Protein AF-A0A3L7T4J7-F1 (afdb_monomer_lite)

Structure (mmCIF, N/CA/C/O backbone):
data_AF-A0A3L7T4J7-F1
#
_entry.id   AF-A0A3L7T4J7-F1
#
loop_
_atom_site.group_PDB
_atom_site.id
_atom_site.type_symbol
_atom_site.label_atom_id
_atom_site.label_alt_id
_atom_site.label_comp_id
_atom_site.label_asym_id
_atom_site.label_entity_id
_atom_site.label_seq_id
_atom_site.pdbx_PDB_ins_code
_atom_site.Cartn_x
_atom_site.Cartn_y
_atom_site.Cartn_z
_atom_site.occupancy
_atom_site.B_iso_or_equiv
_atom_site.auth_seq_id
_atom_site.auth_comp_id
_atom_site.auth_asym_id
_atom_site.auth_atom_id
_atom_site.pdbx_PDB_model_num
ATOM 1 N N . MET A 1 1 ? 18.158 19.178 -11.789 1.00 26.64 1 MET A N 1
ATOM 2 C CA . MET A 1 1 ? 17.574 19.681 -10.529 1.00 26.64 1 MET A CA 1
ATOM 3 C C . MET A 1 1 ? 16.087 19.855 -10.761 1.00 26.64 1 MET A C 1
ATOM 5 O O . MET A 1 1 ? 15.722 20.689 -11.574 1.00 26.64 1 MET A O 1
ATOM 9 N N . 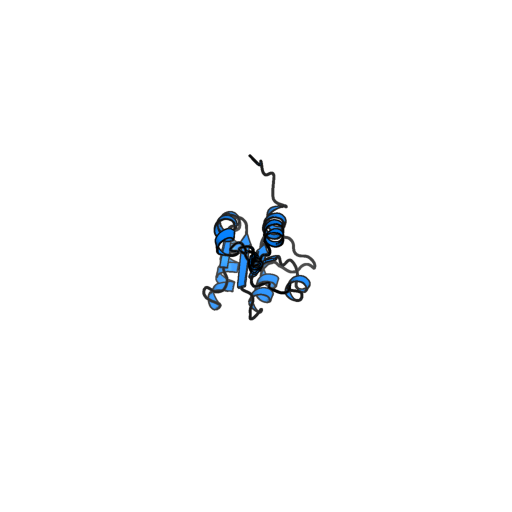ILE A 1 2 ? 15.243 19.015 -10.164 1.00 29.23 2 ILE A N 1
ATOM 10 C CA . ILE A 1 2 ? 13.787 19.144 -10.299 1.00 29.23 2 ILE A CA 1
ATOM 11 C C . ILE A 1 2 ? 13.268 19.559 -8.925 1.00 29.23 2 ILE A C 1
ATOM 13 O O . ILE A 1 2 ? 13.295 18.765 -7.989 1.00 29.23 2 ILE A O 1
ATOM 17 N N . LEU A 1 3 ? 12.892 20.835 -8.810 1.00 26.05 3 LEU A N 1
ATOM 18 C CA . LEU A 1 3 ? 12.179 21.387 -7.660 1.00 26.05 3 LEU A CA 1
ATOM 19 C C . LEU A 1 3 ? 10.768 20.786 -7.636 1.00 26.05 3 LEU A C 1
ATOM 21 O O . LEU A 1 3 ? 10.039 20.864 -8.626 1.00 26.05 3 LEU A O 1
ATOM 25 N N . PHE A 1 4 ? 10.394 20.187 -6.508 1.00 26.55 4 PHE A N 1
ATOM 26 C CA . PHE A 1 4 ? 9.073 19.616 -6.272 1.00 26.55 4 PHE A CA 1
ATOM 27 C C . PHE A 1 4 ? 8.249 20.566 -5.409 1.00 26.55 4 PHE A C 1
ATOM 29 O O . PHE A 1 4 ? 8.617 20.843 -4.270 1.00 26.55 4 PHE A O 1
ATOM 36 N N . THR A 1 5 ? 7.111 21.014 -5.933 1.00 25.31 5 THR A N 1
ATOM 37 C CA . THR A 1 5 ? 6.037 21.609 -5.139 1.00 25.31 5 THR A CA 1
ATOM 38 C C . THR A 1 5 ? 4.890 20.597 -4.977 1.00 25.31 5 THR A C 1
ATOM 40 O O . THR A 1 5 ? 4.317 20.101 -5.945 1.00 25.31 5 THR A O 1
ATOM 43 N N . SER A 1 6 ? 4.670 20.248 -3.708 1.00 28.48 6 SER A N 1
ATOM 44 C CA . SER A 1 6 ? 3.408 20.036 -2.979 1.00 28.48 6 SER A CA 1
ATOM 45 C C . SER A 1 6 ? 2.375 18.966 -3.415 1.00 28.48 6 SER A C 1
ATOM 47 O O . SER A 1 6 ? 1.583 19.121 -4.340 1.00 28.48 6 SER A O 1
ATOM 49 N N . ASP A 1 7 ? 2.375 17.886 -2.624 1.00 36.31 7 ASP A N 1
ATOM 50 C CA . ASP A 1 7 ? 1.258 17.122 -2.022 1.00 36.31 7 ASP A CA 1
ATOM 51 C C . ASP A 1 7 ? 0.135 16.426 -2.821 1.00 36.31 7 ASP A C 1
ATOM 53 O O . ASP A 1 7 ? -0.479 15.529 -2.258 1.00 36.31 7 ASP A O 1
ATOM 57 N N . LEU A 1 8 ? -0.095 16.664 -4.115 1.00 36.94 8 LEU A N 1
ATOM 58 C CA . LEU A 1 8 ? -1.150 15.931 -4.874 1.00 36.94 8 LEU A CA 1
ATOM 59 C C . LEU A 1 8 ? -0.616 14.962 -5.945 1.00 36.94 8 LEU A C 1
ATOM 61 O O . LEU A 1 8 ? -1.353 14.177 -6.543 1.00 36.94 8 LEU A O 1
ATOM 65 N N . MET A 1 9 ? 0.693 14.997 -6.188 1.00 43.25 9 MET A N 1
ATOM 66 C CA . MET A 1 9 ? 1.350 14.336 -7.322 1.00 43.25 9 MET A CA 1
ATOM 67 C C . MET A 1 9 ? 2.117 13.057 -6.956 1.00 43.25 9 MET A C 1
ATOM 69 O O . MET A 1 9 ? 2.687 12.424 -7.842 1.00 43.25 9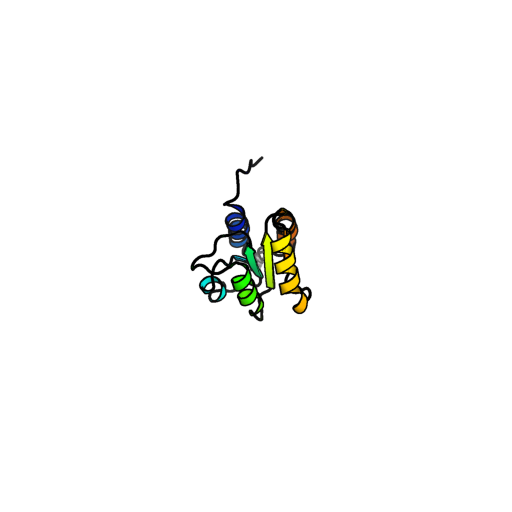 MET A O 1
ATOM 73 N N . PHE A 1 10 ? 2.208 12.679 -5.677 1.00 47.00 10 PHE A N 1
ATOM 74 C CA . PHE A 1 10 ? 3.125 11.606 -5.272 1.00 47.00 10 PHE A CA 1
ATOM 75 C C . PHE A 1 10 ? 2.610 10.217 -5.664 1.00 47.00 10 PHE A C 1
ATOM 77 O O . PHE A 1 10 ? 3.320 9.472 -6.338 1.00 47.00 10 PHE A O 1
ATOM 84 N N . GLY A 1 11 ? 1.347 9.904 -5.356 1.00 47.94 11 GLY A N 1
ATOM 85 C CA . GLY A 1 11 ? 0.730 8.645 -5.780 1.00 47.94 11 GLY A CA 1
ATOM 86 C C . GLY A 1 11 ? 0.688 8.498 -7.306 1.00 47.94 11 GLY A C 1
ATOM 87 O O . GLY A 1 11 ? 1.066 7.462 -7.842 1.00 47.94 11 GLY A O 1
ATOM 88 N N . SER A 1 12 ? 0.321 9.557 -8.035 1.00 46.44 12 SER A N 1
ATOM 89 C CA . SER A 1 12 ? 0.220 9.540 -9.501 1.00 46.44 12 SER A CA 1
ATOM 90 C C . SER A 1 12 ? 1.573 9.497 -10.220 1.00 46.44 12 SER A C 1
ATOM 92 O O . SER A 1 12 ? 1.663 8.865 -11.269 1.00 46.44 12 SER A O 1
ATOM 94 N N . LYS A 1 13 ? 2.642 10.097 -9.675 1.00 50.72 13 LYS A N 1
ATOM 95 C CA . LYS A 1 13 ? 3.993 10.017 -10.264 1.00 50.72 13 LYS A CA 1
ATOM 96 C C . LYS A 1 13 ? 4.710 8.711 -9.941 1.00 50.72 13 LYS A C 1
ATOM 98 O O . LYS A 1 13 ? 5.375 8.186 -10.826 1.00 50.72 13 LYS A O 1
ATOM 103 N N . VAL A 1 14 ? 4.546 8.156 -8.738 1.00 53.81 14 VAL A N 1
ATOM 104 C CA . VAL A 1 14 ? 5.065 6.816 -8.402 1.00 53.81 14 VAL A CA 1
ATOM 105 C C . VAL A 1 14 ? 4.407 5.759 -9.290 1.00 53.81 14 VAL A C 1
ATOM 107 O O . VAL A 1 14 ? 5.095 4.933 -9.881 1.00 53.81 14 VAL A O 1
ATOM 110 N N . LEU A 1 15 ? 3.086 5.838 -9.470 1.00 52.50 15 LEU A N 1
ATOM 111 C CA . LEU A 1 15 ? 2.337 4.925 -10.337 1.00 52.50 15 LEU A CA 1
ATOM 112 C C . LEU A 1 15 ? 2.549 5.201 -11.830 1.00 52.50 15 LEU A C 1
ATOM 114 O O . LEU A 1 15 ? 2.589 4.268 -12.626 1.00 52.50 15 LEU A O 1
ATOM 118 N N . GLY A 1 16 ? 2.725 6.466 -12.219 1.00 49.72 16 GLY A N 1
ATOM 119 C CA . GLY A 1 16 ? 3.069 6.862 -13.584 1.00 49.72 16 GLY A CA 1
ATOM 120 C C . GLY A 1 16 ? 4.452 6.356 -13.991 1.00 49.72 16 GLY A C 1
ATOM 121 O O . GLY A 1 16 ? 4.588 5.728 -15.037 1.00 49.72 16 GLY A O 1
ATOM 122 N N . ALA A 1 17 ? 5.458 6.532 -13.130 1.00 48.62 17 ALA A N 1
ATOM 123 C CA . ALA A 1 17 ? 6.787 5.952 -13.311 1.00 48.62 17 ALA A CA 1
ATOM 124 C C . ALA A 1 17 ? 6.740 4.416 -13.293 1.00 48.62 17 ALA A C 1
ATOM 126 O O . ALA A 1 17 ? 7.441 3.777 -14.076 1.00 48.62 17 ALA A O 1
ATOM 127 N N . ALA A 1 18 ? 5.858 3.824 -12.475 1.00 49.03 18 ALA A N 1
ATOM 128 C CA . ALA A 1 18 ? 5.661 2.384 -12.462 1.00 49.03 18 ALA A CA 1
ATOM 129 C C . ALA A 1 18 ? 5.118 1.849 -13.796 1.00 49.03 18 ALA A C 1
ATOM 131 O O . ALA A 1 18 ? 5.660 0.913 -14.383 1.00 49.03 18 ALA A O 1
ATOM 132 N N . LYS A 1 19 ? 4.095 2.510 -14.334 1.00 47.72 19 LYS A N 1
ATOM 133 C CA . LYS A 1 19 ? 3.477 2.159 -15.613 1.00 47.72 19 LYS A CA 1
ATOM 134 C C . LYS A 1 19 ? 4.450 2.281 -16.796 1.00 47.72 19 LYS A C 1
ATOM 136 O O . LYS A 1 19 ? 4.420 1.434 -17.682 1.00 47.72 19 LYS A O 1
ATOM 141 N N . PHE A 1 20 ? 5.334 3.285 -16.799 1.00 43.84 20 PHE A N 1
ATOM 142 C CA . PHE A 1 20 ? 6.334 3.480 -17.863 1.00 43.84 20 PHE A CA 1
ATOM 143 C C . PHE A 1 20 ? 7.476 2.449 -17.857 1.00 43.84 20 PHE A C 1
ATOM 145 O O . PHE A 1 20 ? 8.090 2.233 -18.897 1.00 43.84 20 PHE A O 1
ATOM 152 N N . ALA A 1 21 ? 7.743 1.780 -16.731 1.00 45.41 21 ALA A N 1
ATOM 153 C CA . ALA A 1 21 ? 8.798 0.767 -16.606 1.00 45.41 21 ALA A CA 1
ATOM 154 C C . ALA A 1 21 ? 8.280 -0.689 -16.695 1.00 45.41 21 ALA A C 1
ATOM 156 O O . ALA A 1 21 ? 8.976 -1.622 -16.296 1.00 45.41 21 ALA A O 1
ATOM 157 N N . GLY A 1 22 ? 7.058 -0.895 -17.211 1.00 48.28 22 GLY A N 1
ATOM 158 C CA . GLY A 1 22 ? 6.452 -2.227 -17.356 1.00 48.28 22 GLY A CA 1
ATOM 159 C C . GLY A 1 22 ? 6.107 -2.897 -16.021 1.00 48.28 22 GLY A C 1
ATOM 160 O O . GLY A 1 22 ? 6.109 -4.124 -15.924 1.00 48.28 22 GLY A O 1
ATOM 161 N N . LEU A 1 23 ? 5.880 -2.108 -14.965 1.00 56.62 23 LEU A N 1
ATOM 162 C CA . LEU A 1 23 ? 5.881 -2.616 -13.597 1.00 56.62 23 LEU A CA 1
ATOM 163 C C . LEU A 1 23 ? 4.580 -3.318 -13.204 1.00 56.62 23 LEU A C 1
ATOM 165 O O . LEU A 1 23 ? 3.473 -2.883 -13.508 1.00 56.62 23 LEU A O 1
ATOM 169 N N . ARG A 1 24 ? 4.750 -4.377 -12.405 1.00 63.31 24 ARG A N 1
ATOM 170 C CA . ARG A 1 24 ? 3.705 -5.210 -11.789 1.00 63.31 24 ARG A CA 1
ATOM 171 C C . ARG A 1 24 ? 2.942 -4.506 -10.649 1.00 63.31 24 ARG A C 1
ATOM 173 O O . ARG A 1 24 ? 2.508 -5.153 -9.698 1.00 63.31 24 ARG A O 1
ATOM 180 N N . GLY A 1 25 ? 2.864 -3.181 -10.664 1.00 69.44 25 GLY A N 1
ATOM 181 C CA . GLY A 1 25 ? 2.340 -2.366 -9.570 1.00 69.44 25 GLY A CA 1
ATOM 182 C C . GLY A 1 25 ? 1.056 -1.643 -9.949 1.00 69.44 25 GLY A C 1
ATOM 183 O O . GLY A 1 25 ? 0.986 -1.056 -11.024 1.00 69.44 25 GLY A O 1
ATOM 184 N N . GLN A 1 26 ? 0.068 -1.632 -9.055 1.00 74.31 26 GLN A N 1
ATOM 185 C CA . GLN A 1 26 ? -1.197 -0.940 -9.276 1.00 74.31 26 GLN A CA 1
ATOM 186 C C . GLN A 1 26 ? -1.598 -0.079 -8.085 1.00 74.31 26 GLN A C 1
ATOM 188 O O . GLN A 1 26 ? -1.639 -0.545 -6.953 1.00 74.31 26 GLN A O 1
ATOM 193 N N . GLY A 1 27 ? -1.954 1.173 -8.356 1.00 78.06 27 GLY A N 1
ATOM 194 C CA . GLY A 1 27 ? -2.567 2.042 -7.364 1.00 78.06 27 GLY A CA 1
ATOM 195 C C . GLY A 1 27 ? -4.044 1.745 -7.235 1.00 78.06 27 GLY A C 1
ATOM 196 O O . GLY A 1 27 ? -4.735 1.668 -8.251 1.00 78.06 27 GLY A O 1
ATOM 197 N N . ILE A 1 28 ? -4.516 1.618 -6.003 1.00 77.38 28 ILE A N 1
ATOM 198 C CA . ILE A 1 28 ? -5.929 1.388 -5.715 1.00 77.38 28 ILE A CA 1
ATOM 199 C C . ILE A 1 28 ? -6.523 2.598 -4.999 1.00 77.38 28 ILE A C 1
ATOM 201 O O . ILE A 1 28 ? -5.883 3.198 -4.138 1.00 77.38 28 ILE A O 1
ATOM 205 N N . ARG A 1 29 ? -7.734 2.983 -5.412 1.00 78.88 29 ARG A N 1
ATOM 206 C CA . ARG A 1 29 ? -8.475 4.144 -4.872 1.00 78.88 29 ARG A CA 1
ATOM 207 C C . ARG A 1 29 ? -9.953 3.856 -4.586 1.00 78.88 29 ARG A C 1
ATOM 209 O O . ARG A 1 29 ? -10.665 4.735 -4.118 1.00 78.88 29 ARG A O 1
ATOM 216 N N . ASN A 1 30 ? -10.412 2.654 -4.929 1.00 79.50 30 ASN A N 1
ATOM 217 C CA . ASN A 1 30 ? -11.766 2.141 -4.711 1.00 79.50 30 ASN A CA 1
ATOM 218 C C . ASN A 1 30 ? -11.806 0.633 -4.995 1.00 79.50 30 ASN A C 1
ATOM 220 O O . ASN A 1 30 ? -10.864 0.065 -5.568 1.00 79.50 30 ASN A O 1
ATOM 224 N N . ARG A 1 31 ? -12.928 -0.016 -4.672 1.00 82.38 31 ARG A N 1
ATOM 225 C CA . ARG A 1 31 ? -13.132 -1.446 -4.950 1.00 82.38 31 ARG A CA 1
ATOM 226 C C . ARG A 1 31 ? -13.122 -1.816 -6.425 1.00 82.38 31 ARG A C 1
ATOM 228 O O . ARG A 1 31 ? -12.660 -2.903 -6.764 1.00 82.38 31 ARG A O 1
ATOM 235 N N . ALA A 1 32 ? -13.585 -0.933 -7.307 1.00 77.75 32 ALA A N 1
ATOM 236 C CA . ALA A 1 32 ? -13.556 -1.202 -8.742 1.00 77.75 32 ALA A CA 1
ATOM 237 C C . ALA A 1 32 ? -12.113 -1.419 -9.232 1.00 77.75 32 ALA A C 1
ATOM 239 O O . ALA A 1 32 ? -11.833 -2.384 -9.942 1.00 77.75 32 ALA A O 1
ATOM 240 N N . SER A 1 33 ? -11.175 -0.587 -8.764 1.00 73.31 33 SER A N 1
ATOM 241 C CA . SER A 1 33 ? -9.750 -0.735 -9.066 1.00 73.31 33 SER A CA 1
ATOM 242 C C . SER A 1 33 ? -9.151 -2.017 -8.477 1.00 73.31 33 SER A C 1
ATOM 244 O O . SER A 1 33 ? -8.321 -2.639 -9.129 1.00 73.31 33 SER A O 1
ATOM 246 N N . LEU A 1 34 ? -9.604 -2.473 -7.304 1.00 74.50 34 LEU A N 1
ATOM 247 C CA . LEU A 1 34 ? -9.193 -3.769 -6.745 1.00 74.50 34 LEU A CA 1
ATOM 248 C C . LEU A 1 34 ? -9.653 -4.952 -7.608 1.00 74.50 34 LEU A C 1
ATOM 250 O O . LEU A 1 34 ? -8.882 -5.880 -7.848 1.00 74.50 34 LEU A O 1
ATOM 254 N N . ALA A 1 35 ? -10.902 -4.913 -8.078 1.00 76.75 35 ALA A N 1
ATOM 255 C CA . ALA A 1 35 ? -11.491 -5.981 -8.881 1.00 76.75 35 ALA A CA 1
ATOM 256 C C . ALA A 1 35 ? -10.873 -6.074 -10.287 1.00 76.75 35 ALA A C 1
ATOM 258 O O . ALA A 1 35 ? -10.752 -7.164 -10.842 1.00 76.75 35 ALA A O 1
ATOM 259 N N . GLN A 1 36 ? -10.460 -4.941 -10.858 1.00 69.88 36 GLN A N 1
ATOM 260 C CA . GLN A 1 36 ? -9.933 -4.834 -12.221 1.00 69.88 36 GLN A CA 1
ATOM 261 C C . GLN A 1 36 ? -8.407 -4.720 -12.233 1.00 69.88 36 GLN A C 1
ATOM 263 O O . GLN A 1 36 ? -7.850 -3.765 -12.784 1.00 69.88 36 GLN A O 1
ATOM 268 N N . HIS A 1 37 ? -7.706 -5.657 -11.591 1.00 67.62 37 HIS A N 1
ATOM 269 C CA . HIS A 1 37 ? -6.252 -5.576 -11.577 1.00 67.62 37 HIS A CA 1
ATOM 270 C C . HIS A 1 37 ? -5.638 -5.870 -12.954 1.00 67.62 37 HIS A C 1
ATOM 272 O O . HIS A 1 37 ? -6.100 -6.744 -13.689 1.00 67.62 37 HIS A O 1
ATOM 278 N N . ALA A 1 38 ? -4.600 -5.118 -13.326 1.00 64.62 38 ALA A N 1
ATOM 279 C CA . ALA A 1 38 ? -3.987 -5.240 -14.648 1.00 64.62 38 ALA A CA 1
ATOM 280 C C . ALA A 1 38 ? -3.333 -6.626 -14.850 1.00 64.62 38 ALA A C 1
ATOM 282 O O . ALA A 1 38 ? -2.708 -7.144 -13.916 1.00 64.62 38 ALA A O 1
ATOM 283 N N . PRO A 1 39 ? -3.392 -7.216 -16.063 1.00 61.78 39 PRO A N 1
ATOM 284 C CA . PRO A 1 39 ? -2.667 -8.446 -16.374 1.00 61.78 39 PRO A CA 1
ATOM 285 C C . PRO A 1 39 ? -1.170 -8.287 -16.074 1.00 61.78 39 PRO A C 1
ATOM 287 O O . PRO A 1 39 ? -0.497 -7.439 -16.655 1.00 61.78 39 PRO A O 1
ATOM 290 N N . GLY A 1 40 ? -0.652 -9.087 -15.138 1.00 66.19 40 GLY A N 1
ATOM 291 C CA . GLY A 1 40 ? 0.748 -9.030 -14.701 1.00 66.19 40 GLY A CA 1
ATOM 292 C C . GLY A 1 40 ? 1.022 -8.155 -13.474 1.00 66.19 40 GLY A C 1
ATOM 293 O O . GLY A 1 40 ? 2.170 -8.099 -13.035 1.00 66.19 40 GLY A O 1
ATOM 294 N N . ALA A 1 41 ? 0.010 -7.516 -12.880 1.00 72.25 41 ALA A N 1
ATOM 295 C CA . ALA A 1 41 ? 0.149 -6.895 -11.568 1.00 72.25 41 ALA A CA 1
ATOM 296 C C . ALA A 1 41 ? 0.418 -7.958 -10.484 1.00 72.25 41 ALA A C 1
ATOM 298 O O . ALA A 1 41 ? -0.165 -9.038 -10.485 1.00 72.25 41 ALA A O 1
ATOM 299 N N . SER A 1 42 ? 1.319 -7.648 -9.555 1.00 76.12 42 SER A N 1
ATOM 300 C CA . SER A 1 42 ? 1.652 -8.470 -8.386 1.00 76.12 42 SER A CA 1
ATOM 301 C C . SER A 1 42 ? 1.606 -7.684 -7.072 1.00 76.12 42 SER A C 1
ATOM 303 O O . SER A 1 42 ? 1.668 -8.277 -5.993 1.00 76.12 42 SER A O 1
ATOM 305 N N . HIS A 1 43 ? 1.517 -6.352 -7.140 1.00 81.44 43 HIS A N 1
ATOM 306 C CA . HIS A 1 43 ? 1.515 -5.473 -5.976 1.00 81.44 43 HIS A CA 1
ATOM 307 C C . HIS A 1 43 ? 0.428 -4.397 -6.094 1.00 81.44 43 HIS A C 1
ATOM 309 O O . HIS A 1 43 ? 0.294 -3.758 -7.139 1.00 81.44 43 HIS A O 1
ATOM 315 N N . PHE A 1 44 ? -0.298 -4.160 -5.005 1.00 85.12 44 PHE A N 1
ATOM 316 C CA . PHE A 1 44 ? -1.148 -2.994 -4.808 1.00 85.12 44 PHE A CA 1
ATOM 317 C C . PHE A 1 44 ? -0.419 -1.930 -3.995 1.00 85.12 44 PHE A C 1
ATOM 319 O O . PHE A 1 44 ? 0.269 -2.242 -3.025 1.00 85.12 44 PHE A O 1
ATOM 326 N N . PHE A 1 45 ? -0.615 -0.674 -4.373 1.00 85.06 45 PHE A N 1
ATOM 327 C CA . PHE A 1 45 ? -0.146 0.504 -3.659 1.00 85.06 45 PHE A CA 1
ATOM 328 C C . PHE A 1 45 ? -1.359 1.295 -3.182 1.00 85.06 45 PHE A C 1
ATOM 330 O O . PHE A 1 45 ? -2.183 1.719 -3.997 1.00 85.06 45 PHE A O 1
ATOM 337 N N . LEU A 1 46 ? -1.458 1.483 -1.869 1.00 86.69 46 LEU A N 1
ATOM 338 C CA . LEU A 1 46 ? -2.562 2.186 -1.226 1.00 86.69 46 LEU A CA 1
ATOM 339 C C . LEU A 1 46 ? -2.033 3.396 -0.460 1.00 86.69 46 LEU A C 1
ATOM 341 O O . LEU A 1 46 ? -1.231 3.245 0.458 1.00 86.69 46 LEU A O 1
ATOM 345 N N . ASP A 1 47 ? -2.510 4.578 -0.829 1.00 85.94 47 ASP A N 1
ATOM 346 C CA . ASP A 1 47 ? -2.257 5.809 -0.088 1.00 85.94 47 ASP A CA 1
ATOM 347 C C . ASP A 1 47 ? -3.315 5.969 1.011 1.00 85.94 47 ASP A C 1
ATOM 349 O O . ASP A 1 47 ? -4.503 6.081 0.716 1.00 85.94 47 ASP A O 1
ATOM 353 N N . LEU A 1 48 ? -2.882 5.973 2.270 1.00 87.19 48 LEU A N 1
ATOM 354 C CA . LEU A 1 48 ? -3.746 6.102 3.444 1.00 87.19 48 LEU A CA 1
ATOM 355 C C . LEU A 1 48 ? -4.189 7.551 3.710 1.00 87.19 48 LEU A C 1
ATOM 357 O O . LEU A 1 48 ? -5.003 7.782 4.600 1.00 87.19 48 LEU A O 1
ATOM 361 N N . GLU A 1 49 ? -3.631 8.530 2.994 1.00 82.81 49 GLU A N 1
ATOM 362 C CA . GLU A 1 49 ? -3.992 9.950 3.111 1.00 82.81 49 GLU A CA 1
ATOM 363 C C . GLU A 1 49 ? -4.948 10.416 2.014 1.00 82.81 49 GLU A C 1
ATOM 365 O O . GLU A 1 49 ? -5.566 11.470 2.147 1.00 82.81 49 GLU A O 1
ATOM 370 N N . THR A 1 50 ? -5.043 9.665 0.917 1.00 73.56 50 THR A N 1
ATOM 371 C CA . THR A 1 50 ? -5.860 10.061 -0.228 1.00 73.56 50 THR A CA 1
ATOM 372 C C . THR A 1 50 ? -7.346 9.921 0.105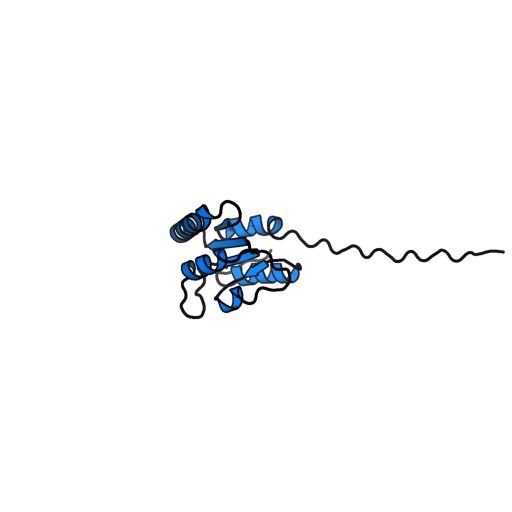 1.00 73.56 50 THR A C 1
ATOM 374 O O . THR A 1 50 ? -7.787 8.889 0.610 1.00 73.56 50 THR A O 1
ATOM 377 N N . GLU A 1 51 ? -8.132 10.941 -0.247 1.00 67.31 51 GLU A N 1
ATOM 378 C CA . GLU A 1 51 ? -9.589 10.829 -0.286 1.00 67.31 51 GLU A CA 1
ATOM 379 C C . GLU A 1 51 ? -9.995 9.777 -1.320 1.00 67.31 51 GLU A C 1
ATOM 381 O O . GLU A 1 51 ? -9.656 9.873 -2.507 1.00 67.31 51 GLU A O 1
ATOM 386 N N . LEU A 1 52 ? -10.704 8.747 -0.864 1.00 68.00 52 LEU A N 1
ATOM 387 C CA . LEU A 1 52 ? -11.192 7.702 -1.746 1.00 68.00 52 LEU A CA 1
ATOM 388 C C . LEU A 1 52 ? -12.485 8.140 -2.426 1.00 68.00 52 LEU A C 1
ATOM 390 O O . LEU A 1 52 ? -13.334 8.832 -1.864 1.00 68.00 52 LEU A O 1
ATOM 394 N N . THR A 1 53 ? -12.651 7.685 -3.660 1.00 64.00 53 THR A N 1
ATOM 395 C CA . THR A 1 53 ? -13.949 7.737 -4.336 1.00 64.00 53 THR A CA 1
ATOM 396 C C . THR A 1 53 ? -14.981 6.914 -3.567 1.00 64.00 53 THR A C 1
ATOM 398 O O . THR A 1 53 ? -14.636 5.886 -2.996 1.00 64.00 53 THR A O 1
ATOM 401 N N . GLU A 1 54 ? -16.244 7.343 -3.610 1.00 65.19 54 GLU A N 1
ATOM 402 C CA . GLU A 1 54 ? -17.400 6.610 -3.057 1.00 65.19 54 GLU A CA 1
ATOM 403 C C . GLU A 1 54 ? -17.490 6.576 -1.519 1.00 65.19 54 GLU A C 1
ATOM 405 O O . GLU A 1 54 ? -18.342 5.884 -0.973 1.00 65.19 54 GLU A O 1
ATOM 410 N N . GLY A 1 55 ? -16.684 7.380 -0.815 1.00 66.44 55 GLY A N 1
ATOM 411 C CA . GLY A 1 55 ? -16.814 7.572 0.634 1.00 66.44 55 GLY A CA 1
ATOM 412 C C . GLY A 1 55 ? -16.283 6.418 1.489 1.00 66.44 55 GLY A C 1
ATOM 413 O O . GLY A 1 55 ? -16.465 6.450 2.703 1.00 66.44 55 GLY A O 1
ATOM 414 N N . GLU A 1 56 ? -15.615 5.428 0.884 1.00 75.00 56 GLU A N 1
ATOM 415 C CA . GLU A 1 56 ? -14.857 4.422 1.635 1.00 75.00 56 GLU A CA 1
ATOM 416 C C . GLU A 1 56 ? -13.693 5.067 2.391 1.00 75.00 56 GLU A C 1
ATOM 418 O O . GLU A 1 56 ? -13.040 6.004 1.923 1.00 75.00 56 GLU A O 1
ATOM 423 N N . SER A 1 57 ? -13.388 4.515 3.559 1.00 85.38 57 SER A N 1
ATOM 424 C CA . SER A 1 57 ? -12.169 4.847 4.283 1.00 85.38 57 SER A CA 1
ATOM 425 C C . SER A 1 57 ? -10.961 4.088 3.706 1.00 85.38 57 SER A C 1
ATOM 427 O O . SER A 1 57 ? -11.086 2.931 3.282 1.00 85.38 57 SER A O 1
ATOM 429 N N . PRO A 1 58 ? -9.754 4.684 3.710 1.00 85.25 58 PRO A N 1
ATOM 430 C CA . PRO A 1 58 ? -8.520 3.978 3.360 1.00 85.25 58 PRO A CA 1
ATOM 431 C C . PRO A 1 58 ? -8.318 2.679 4.145 1.00 85.25 58 PRO A C 1
ATOM 433 O O . PRO A 1 58 ? -7.754 1.713 3.634 1.00 85.25 58 PRO A O 1
ATOM 436 N N . GLU A 1 59 ? -8.813 2.634 5.377 1.00 87.88 59 GLU A N 1
ATOM 437 C CA . GLU A 1 59 ? -8.779 1.468 6.241 1.00 87.88 59 GLU A CA 1
ATOM 438 C C . GLU A 1 59 ? -9.674 0.324 5.736 1.00 87.88 59 GLU A C 1
ATOM 440 O O . GLU A 1 59 ? -9.255 -0.832 5.823 1.00 87.88 59 GLU A O 1
ATOM 445 N N . GLU A 1 60 ? -10.865 0.613 5.206 1.00 89.19 60 GLU A N 1
ATOM 446 C CA . GLU A 1 60 ? -11.758 -0.387 4.592 1.00 89.19 60 GLU A CA 1
ATOM 447 C C . GLU A 1 60 ? -11.187 -0.907 3.271 1.00 89.19 60 GLU A C 1
ATOM 449 O O . GLU A 1 60 ? -11.212 -2.112 3.003 1.00 89.19 60 GLU A O 1
ATOM 454 N N . LEU A 1 61 ? -10.607 -0.014 2.466 1.00 88.56 61 LEU A N 1
ATOM 455 C CA . LEU A 1 61 ? -9.973 -0.401 1.211 1.00 88.56 61 LEU A CA 1
ATOM 456 C C . LEU A 1 61 ? -8.723 -1.262 1.448 1.00 88.56 61 LEU A C 1
ATOM 458 O O . LEU A 1 61 ? -8.463 -2.193 0.682 1.00 88.56 61 LEU A O 1
ATOM 462 N N . LEU A 1 62 ? -7.973 -0.997 2.524 1.00 92.12 62 LEU A N 1
ATOM 463 C CA . LEU A 1 62 ? -6.863 -1.846 2.956 1.00 92.12 62 LEU A CA 1
ATOM 464 C C . LEU A 1 62 ? -7.347 -3.263 3.281 1.00 92.12 62 LEU A C 1
ATOM 466 O O . LEU A 1 62 ? -6.768 -4.219 2.773 1.00 92.12 62 LEU A O 1
ATOM 470 N N . ASP A 1 63 ? -8.418 -3.410 4.064 1.00 91.81 63 ASP A N 1
ATOM 471 C CA . ASP A 1 63 ? -8.954 -4.734 4.413 1.00 91.81 63 ASP A CA 1
ATOM 472 C C . ASP A 1 63 ? -9.380 -5.511 3.161 1.00 91.81 63 ASP A C 1
ATOM 474 O O . ASP A 1 63 ? -9.036 -6.686 3.001 1.00 91.81 63 ASP A O 1
ATOM 478 N N . ALA A 1 64 ? -10.052 -4.838 2.222 1.00 90.50 64 ALA A N 1
ATOM 479 C CA . ALA A 1 64 ? -10.426 -5.434 0.944 1.00 90.50 64 ALA A CA 1
ATOM 480 C C . ALA A 1 64 ? -9.197 -5.863 0.119 1.00 90.50 64 ALA A C 1
ATOM 482 O O . ALA A 1 64 ? -9.192 -6.944 -0.475 1.00 90.50 64 ALA A O 1
ATOM 483 N N . ALA A 1 65 ? -8.133 -5.055 0.106 1.00 89.62 65 ALA A N 1
ATOM 484 C CA . ALA A 1 65 ? -6.894 -5.365 -0.604 1.00 89.62 65 ALA A CA 1
ATOM 485 C C . ALA A 1 65 ? -6.148 -6.569 -0.005 1.00 89.62 65 ALA A C 1
ATOM 487 O O . ALA A 1 65 ? -5.584 -7.377 -0.747 1.00 89.62 65 ALA A O 1
ATOM 488 N N . LEU A 1 66 ? -6.152 -6.710 1.325 1.00 92.00 66 LEU A N 1
ATOM 489 C CA . LEU A 1 66 ? -5.513 -7.826 2.034 1.00 92.00 66 LEU A CA 1
ATOM 490 C C . LEU A 1 66 ? -6.211 -9.166 1.776 1.00 92.00 66 LEU A C 1
ATOM 492 O O . LEU A 1 66 ? -5.551 -10.205 1.771 1.00 92.00 66 LEU A O 1
ATOM 496 N N . GLY A 1 67 ? -7.513 -9.145 1.482 1.00 86.88 67 GLY A N 1
ATOM 497 C CA . GLY A 1 67 ? -8.269 -10.329 1.068 1.00 86.88 67 GLY A CA 1
ATOM 498 C C . GLY A 1 67 ? -7.849 -10.909 -0.290 1.00 86.88 67 GLY A C 1
ATOM 499 O O . GLY A 1 67 ? -8.270 -12.011 -0.642 1.00 86.88 67 GLY A O 1
ATOM 500 N N . HIS A 1 68 ? -7.014 -10.211 -1.068 1.00 85.25 68 HIS A N 1
ATOM 501 C CA . HIS A 1 68 ? -6.632 -10.665 -2.400 1.00 85.25 68 HIS A CA 1
ATOM 502 C C . HIS A 1 68 ? -5.525 -11.746 -2.340 1.00 85.25 68 HIS A C 1
ATOM 504 O O . HIS A 1 68 ? -4.416 -11.490 -1.853 1.00 85.25 68 HIS A O 1
ATOM 510 N N . PRO A 1 69 ? -5.750 -12.961 -2.885 1.00 78.62 69 PRO A N 1
ATOM 511 C CA . PRO A 1 69 ? -4.892 -14.121 -2.613 1.00 78.62 69 PRO A CA 1
ATOM 512 C C . PRO A 1 69 ? -3.462 -13.960 -3.144 1.00 78.62 69 PRO A C 1
ATOM 514 O O . PRO A 1 69 ? -2.495 -14.301 -2.458 1.00 78.62 69 PRO A O 1
ATOM 517 N N . HIS A 1 70 ? -3.305 -13.373 -4.332 1.00 81.69 70 HIS A N 1
ATOM 518 C CA . HIS A 1 70 ? -2.021 -13.324 -5.046 1.00 81.69 70 HIS A CA 1
ATOM 519 C C . HIS A 1 70 ? -1.337 -11.955 -5.042 1.00 81.69 70 HIS A C 1
ATOM 521 O O . HIS A 1 70 ? -0.196 -11.847 -5.486 1.00 81.69 70 HIS A O 1
ATOM 527 N N . MET A 1 71 ? -2.002 -10.924 -4.520 1.00 82.81 71 MET A N 1
ATOM 528 C CA . MET A 1 71 ? -1.462 -9.568 -4.520 1.00 82.81 71 MET A CA 1
ATOM 529 C C . MET A 1 71 ? -0.797 -9.270 -3.182 1.00 82.81 71 MET A C 1
ATOM 531 O O . MET A 1 71 ? -1.294 -9.625 -2.112 1.00 82.81 71 MET A O 1
ATOM 535 N N . ARG A 1 72 ? 0.360 -8.622 -3.244 1.00 88.50 72 ARG A N 1
ATOM 536 C CA . ARG A 1 72 ? 0.998 -8.005 -2.078 1.00 88.50 72 ARG A CA 1
ATOM 537 C C . ARG A 1 72 ? 0.505 -6.572 -1.958 1.00 88.50 72 ARG A C 1
ATOM 539 O O . ARG A 1 72 ? 0.218 -5.9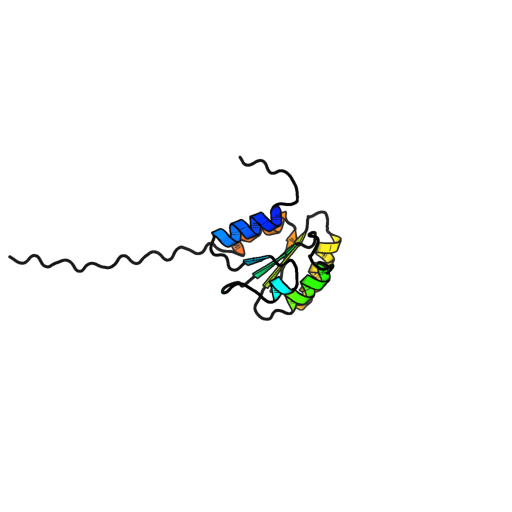45 -2.970 1.00 88.50 72 ARG A O 1
ATOM 546 N N . VAL A 1 73 ? 0.429 -6.046 -0.744 1.00 89.81 73 VAL A N 1
ATOM 547 C CA . VAL A 1 73 ? -0.076 -4.687 -0.503 1.00 89.81 73 VAL A CA 1
ATOM 548 C C . VAL A 1 73 ? 1.031 -3.861 0.130 1.00 89.81 73 VAL A C 1
ATOM 550 O O . VAL A 1 73 ? 1.608 -4.284 1.127 1.00 89.81 73 VAL A O 1
ATOM 553 N N . PHE A 1 74 ? 1.298 -2.696 -0.452 1.00 89.38 74 PHE A N 1
ATOM 554 C CA . PHE A 1 74 ? 2.137 -1.646 0.110 1.00 89.38 74 PHE A CA 1
ATOM 555 C C . PHE A 1 74 ? 1.240 -0.469 0.465 1.00 89.38 74 PHE A C 1
ATOM 557 O O . PHE A 1 74 ? 0.835 0.302 -0.409 1.00 89.38 74 PHE A O 1
ATOM 564 N N . ALA A 1 75 ? 0.906 -0.349 1.745 1.00 90.69 75 ALA A N 1
ATOM 565 C CA . ALA A 1 75 ? 0.176 0.803 2.249 1.00 90.69 75 ALA A CA 1
ATOM 566 C C . ALA A 1 75 ? 1.167 1.895 2.659 1.00 90.69 75 ALA A C 1
ATOM 568 O O . ALA A 1 75 ? 2.237 1.606 3.200 1.00 90.69 75 ALA A O 1
ATOM 569 N N . PHE A 1 76 ? 0.844 3.156 2.399 1.00 89.50 76 PHE A N 1
ATOM 570 C CA . PHE A 1 76 ? 1.737 4.249 2.744 1.00 89.50 76 PHE A CA 1
ATOM 571 C C . PHE A 1 76 ? 1.013 5.522 3.145 1.00 89.50 76 PHE A C 1
ATOM 573 O O . PHE A 1 76 ? -0.121 5.758 2.755 1.00 89.50 76 PHE A O 1
ATOM 580 N N . ALA A 1 77 ? 1.701 6.343 3.930 1.00 87.25 77 ALA A N 1
ATOM 581 C CA . ALA A 1 77 ? 1.247 7.662 4.357 1.00 87.25 77 ALA A CA 1
ATOM 582 C C . ALA A 1 77 ? 2.450 8.581 4.610 1.00 87.25 77 ALA A C 1
ATOM 584 O O . ALA A 1 77 ? 3.607 8.154 4.623 1.00 87.25 77 ALA A O 1
ATOM 585 N N . GLY A 1 78 ? 2.204 9.861 4.842 1.00 82.56 78 GLY A N 1
ATOM 586 C CA . GLY A 1 78 ? 3.181 10.831 5.301 1.00 82.56 78 GLY A CA 1
ATOM 587 C C . GLY A 1 78 ? 3.738 10.426 6.659 1.00 82.56 78 GLY A C 1
ATOM 588 O O . GLY A 1 78 ? 3.057 9.816 7.477 1.00 82.56 78 GLY A O 1
ATOM 589 N N . HIS A 1 79 ? 4.991 10.783 6.927 1.00 79.81 79 HIS A N 1
ATOM 590 C CA . HIS A 1 79 ? 5.649 10.448 8.195 1.00 79.81 79 HIS A CA 1
ATOM 591 C C . HIS A 1 79 ? 4.959 11.076 9.422 1.00 79.81 79 HIS A C 1
ATOM 593 O O . HIS A 1 79 ? 5.105 10.564 10.526 1.00 79.81 79 HIS A O 1
ATOM 599 N N . LEU A 1 80 ? 4.184 12.149 9.224 1.00 82.81 80 LEU A N 1
ATOM 600 C CA . LEU A 1 80 ? 3.370 12.784 10.265 1.00 82.81 80 LEU A CA 1
ATOM 601 C C . LEU A 1 80 ? 2.084 12.002 10.587 1.00 82.81 80 LEU A C 1
ATOM 603 O O . LEU A 1 80 ? 1.473 12.237 11.622 1.00 82.81 80 LEU A O 1
ATOM 607 N N . GLN A 1 81 ? 1.689 11.041 9.749 1.00 85.38 81 GLN A N 1
ATOM 608 C CA . GLN A 1 81 ? 0.495 10.208 9.934 1.00 85.38 81 GLN A CA 1
ATOM 609 C C . GLN A 1 81 ? 0.815 8.938 10.738 1.00 85.38 81 GLN A C 1
ATOM 611 O O . GLN A 1 81 ? 0.463 7.824 10.344 1.00 85.38 81 GLN A O 1
ATOM 616 N N . ALA A 1 82 ? 1.524 9.089 11.860 1.00 87.19 82 ALA A N 1
ATOM 617 C CA . ALA A 1 82 ? 2.036 7.965 12.644 1.00 87.19 82 ALA A CA 1
ATOM 618 C C . ALA A 1 82 ? 0.927 7.007 13.112 1.00 87.19 82 ALA A C 1
ATOM 620 O O . ALA A 1 82 ? 1.123 5.792 13.099 1.00 87.19 82 ALA A O 1
ATOM 621 N N . ASP A 1 83 ? -0.246 7.534 13.467 1.00 90.62 83 ASP A N 1
ATOM 622 C CA . ASP A 1 83 ? -1.365 6.711 13.928 1.00 90.62 83 ASP A CA 1
ATOM 623 C C . ASP A 1 83 ? -1.987 5.888 12.796 1.00 90.62 83 ASP A C 1
ATOM 625 O O . ASP A 1 83 ? -2.231 4.696 12.984 1.00 90.62 83 ASP A O 1
ATOM 629 N N . ARG A 1 84 ? -2.140 6.460 11.592 1.00 89.44 84 ARG A N 1
ATOM 630 C CA . ARG A 1 84 ? -2.594 5.711 10.405 1.00 89.44 84 ARG A CA 1
ATOM 631 C C . ARG A 1 84 ? -1.599 4.624 10.013 1.00 89.44 84 ARG A C 1
ATOM 633 O O . ARG A 1 84 ? -1.997 3.495 9.740 1.00 89.44 84 ARG A O 1
ATOM 640 N N . LEU A 1 85 ? -0.301 4.936 10.037 1.00 91.94 85 LEU A N 1
ATOM 641 C CA . LEU A 1 85 ? 0.755 3.955 9.776 1.00 91.94 85 LEU A CA 1
ATOM 642 C C . LEU A 1 85 ? 0.734 2.826 10.814 1.00 91.94 85 LEU A C 1
ATOM 644 O O . LEU A 1 85 ? 0.820 1.658 10.444 1.00 91.94 85 LEU A O 1
ATOM 648 N N . ARG A 1 86 ? 0.568 3.147 12.104 1.00 93.50 86 ARG A N 1
ATOM 649 C CA . ARG A 1 86 ? 0.471 2.147 13.178 1.00 93.50 86 ARG A CA 1
ATOM 650 C C . ARG A 1 86 ? -0.776 1.274 13.022 1.00 93.50 86 ARG A C 1
ATOM 652 O O . ARG A 1 86 ? -0.675 0.058 13.171 1.00 93.50 86 ARG A O 1
ATOM 659 N N . ALA A 1 87 ? -1.922 1.867 12.694 1.00 92.88 87 ALA A N 1
ATOM 660 C CA . ALA A 1 87 ? -3.163 1.137 12.452 1.00 92.88 87 ALA A CA 1
ATOM 661 C C . ALA A 1 87 ? -3.033 0.185 11.253 1.00 92.88 87 ALA A C 1
ATOM 663 O O . ALA A 1 87 ? -3.360 -0.995 11.365 1.00 92.88 87 ALA A O 1
ATOM 664 N N . ALA A 1 88 ? -2.474 0.658 10.136 1.00 93.12 88 ALA A N 1
ATOM 665 C CA . ALA A 1 88 ? -2.200 -0.183 8.975 1.00 93.12 88 ALA A CA 1
ATOM 666 C C . ALA A 1 88 ? -1.200 -1.303 9.307 1.00 93.12 88 ALA A C 1
ATOM 668 O O . ALA A 1 88 ? -1.414 -2.449 8.918 1.00 93.12 88 ALA A O 1
ATOM 669 N N . GLN A 1 89 ? -0.148 -1.007 10.079 1.00 94.19 89 GLN A N 1
ATOM 670 C CA . GLN A 1 89 ? 0.840 -2.001 10.506 1.00 94.19 89 GLN A CA 1
ATOM 671 C C . GLN A 1 89 ? 0.199 -3.105 11.355 1.00 94.19 89 GLN A C 1
ATOM 673 O O . GLN A 1 89 ? 0.493 -4.283 11.156 1.00 94.19 89 GLN A O 1
ATOM 678 N N . ALA A 1 90 ? -0.697 -2.735 12.274 1.00 93.69 90 ALA A N 1
ATOM 679 C CA . ALA A 1 90 ? -1.454 -3.686 13.078 1.00 93.69 90 ALA A CA 1
ATOM 680 C C . ALA A 1 90 ? -2.383 -4.552 12.211 1.00 93.69 90 ALA A C 1
ATOM 682 O O . ALA A 1 90 ? -2.443 -5.763 12.412 1.00 93.69 90 ALA A O 1
ATOM 683 N N . LYS A 1 91 ? -3.043 -3.958 11.205 1.00 92.56 91 LYS A N 1
ATOM 684 C CA . LYS A 1 91 ? -3.906 -4.682 10.258 1.00 92.56 91 LYS A CA 1
ATOM 685 C C . LYS A 1 91 ? -3.149 -5.715 9.424 1.00 92.56 91 LYS A C 1
ATOM 687 O O . LYS A 1 91 ? -3.669 -6.802 9.194 1.00 92.56 91 LYS A O 1
ATOM 692 N N . ILE A 1 92 ? -1.927 -5.407 8.985 1.00 93.81 92 ILE A N 1
ATOM 693 C CA . ILE A 1 92 ? -1.147 -6.337 8.152 1.00 93.81 92 ILE A CA 1
ATOM 694 C C . ILE A 1 92 ? -0.384 -7.401 8.951 1.00 93.81 92 ILE A C 1
ATOM 696 O O . ILE A 1 92 ? 0.012 -8.412 8.376 1.00 93.81 92 ILE A O 1
ATOM 700 N N . ALA A 1 93 ? -0.184 -7.211 10.260 1.00 92.25 93 ALA A N 1
ATOM 701 C CA . ALA A 1 93 ? 0.619 -8.108 11.095 1.00 92.25 93 ALA A CA 1
ATOM 702 C C . ALA A 1 93 ? 0.213 -9.601 11.026 1.00 92.25 93 ALA A C 1
ATOM 704 O O . ALA A 1 93 ? 1.114 -10.439 10.933 1.00 92.25 93 ALA A O 1
ATOM 705 N N . PRO A 1 94 ? -1.087 -9.975 10.992 1.00 91.50 94 PRO A N 1
ATOM 706 C CA . PRO A 1 94 ? -1.505 -11.377 10.873 1.00 91.50 94 PRO A CA 1
ATOM 707 C C . PRO A 1 94 ? -1.079 -12.056 9.563 1.00 91.50 94 PRO A C 1
ATOM 709 O O . PRO A 1 94 ? -1.006 -13.280 9.498 1.00 91.50 94 PRO A O 1
ATOM 712 N N . PHE A 1 95 ? -0.785 -11.278 8.519 1.00 87.38 95 PHE A N 1
ATOM 713 C CA . PHE A 1 95 ? -0.422 -11.776 7.191 1.00 87.38 95 PHE A CA 1
ATOM 714 C C . PHE A 1 95 ? 1.099 -11.955 7.008 1.00 87.38 95 PHE A C 1
ATOM 716 O O . PHE A 1 95 ? 1.563 -12.318 5.922 1.00 87.38 95 PHE A O 1
ATOM 723 N N . GLY A 1 96 ? 1.891 -11.699 8.057 1.00 82.88 96 GLY A N 1
ATOM 724 C CA . GLY A 1 96 ? 3.348 -11.813 8.035 1.00 82.88 96 GLY A CA 1
ATOM 725 C C . GLY A 1 96 ? 4.023 -10.826 7.073 1.00 82.88 96 GLY A C 1
ATOM 726 O O . GLY A 1 96 ? 3.496 -9.761 6.764 1.00 82.88 96 GLY A O 1
ATOM 727 N N . ALA A 1 97 ? 5.205 -11.187 6.565 1.00 81.81 97 ALA A N 1
ATOM 728 C CA . ALA A 1 97 ? 6.041 -10.314 5.727 1.00 81.81 97 ALA A CA 1
ATOM 729 C C . ALA A 1 97 ? 5.553 -10.150 4.268 1.00 81.81 97 ALA A C 1
ATOM 731 O O . ALA A 1 97 ? 6.293 -9.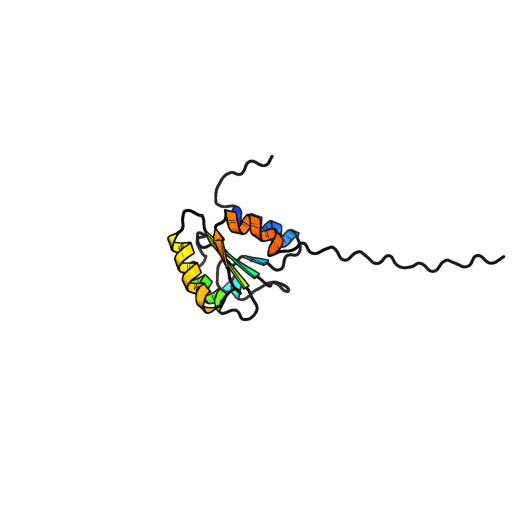661 3.418 1.00 81.81 97 ALA A O 1
ATOM 732 N N . LYS A 1 98 ? 4.334 -10.600 3.939 1.00 87.50 98 LYS A N 1
ATOM 733 C CA . LYS A 1 98 ? 3.780 -10.510 2.576 1.00 87.50 98 LYS A CA 1
ATOM 734 C C . LYS A 1 98 ? 3.390 -9.076 2.202 1.00 87.50 98 LYS A C 1
ATOM 736 O O . LYS A 1 98 ? 3.505 -8.700 1.034 1.00 87.50 98 LYS A O 1
ATOM 741 N N . HIS A 1 99 ? 2.889 -8.320 3.173 1.00 92.12 99 HIS A N 1
ATOM 742 C CA . HIS A 1 99 ? 2.409 -6.951 3.009 1.00 92.12 99 HIS A CA 1
ATOM 743 C C . HIS A 1 99 ? 3.305 -6.007 3.801 1.00 92.12 99 HIS A C 1
ATOM 745 O O . HIS A 1 99 ? 3.944 -6.414 4.770 1.00 92.12 99 HIS A O 1
ATOM 751 N N . GLU A 1 100 ? 3.361 -4.748 3.387 1.00 92.38 100 GLU A N 1
ATOM 752 C CA . GLU A 1 100 ? 4.277 -3.779 3.973 1.00 92.38 100 GLU A CA 1
ATOM 753 C C . GLU A 1 100 ? 3.608 -2.415 4.148 1.00 92.38 100 GLU A C 1
ATOM 755 O O . GLU A 1 100 ? 2.743 -2.016 3.363 1.00 92.38 100 GLU A O 1
ATOM 760 N N . VAL A 1 101 ? 4.023 -1.692 5.189 1.00 92.00 101 VAL A N 1
ATOM 761 C CA . VAL A 1 101 ? 3.572 -0.329 5.482 1.00 92.00 101 VAL A CA 1
ATOM 762 C C . VAL A 1 101 ? 4.776 0.599 5.488 1.00 92.00 101 VAL A C 1
ATOM 764 O O . VAL A 1 101 ? 5.799 0.305 6.104 1.00 92.00 101 VAL A O 1
ATOM 767 N N . HIS A 1 102 ? 4.655 1.728 4.797 1.00 89.12 102 HIS A N 1
ATOM 768 C CA . HIS A 1 102 ? 5.760 2.651 4.583 1.00 89.12 102 HIS A CA 1
ATOM 769 C C . HIS A 1 102 ? 5.369 4.102 4.815 1.00 89.12 102 HIS A C 1
ATOM 771 O O . HIS A 1 102 ? 4.290 4.550 4.440 1.00 89.12 102 HIS A O 1
ATOM 777 N N . SER A 1 103 ? 6.306 4.897 5.326 1.00 87.69 103 SER A N 1
ATOM 778 C CA . SER A 1 103 ? 6.219 6.336 5.089 1.00 87.69 103 SER A CA 1
ATOM 779 C C . SER A 1 103 ? 6.429 6.626 3.595 1.00 87.69 103 SER A C 1
ATOM 781 O O . SER A 1 103 ? 7.150 5.890 2.919 1.00 87.69 103 SER A O 1
ATOM 783 N N . ARG A 1 104 ? 5.877 7.727 3.070 1.00 80.75 104 ARG A N 1
ATOM 784 C CA . ARG A 1 104 ? 6.094 8.172 1.676 1.00 80.75 104 ARG A CA 1
ATOM 785 C C . ARG A 1 104 ? 7.583 8.173 1.291 1.00 80.75 104 ARG A C 1
ATOM 787 O O . ARG A 1 104 ? 7.961 7.667 0.233 1.00 80.75 104 ARG A O 1
ATOM 794 N N . GLY A 1 105 ? 8.441 8.685 2.177 1.00 75.69 105 GLY A N 1
ATOM 795 C CA . GLY A 1 105 ? 9.893 8.702 1.973 1.00 75.69 105 GLY A CA 1
ATOM 796 C C . GLY A 1 105 ? 10.509 7.300 1.920 1.00 75.69 105 GLY A C 1
ATOM 797 O O . GLY A 1 105 ? 11.287 7.009 1.016 1.00 75.69 105 GLY A O 1
ATOM 798 N N . SER A 1 106 ? 10.113 6.411 2.836 1.00 81.56 106 SER A N 1
ATOM 799 C CA . SER A 1 106 ? 10.592 5.023 2.873 1.00 81.56 106 SER A CA 1
ATOM 800 C C . SER A 1 106 ? 10.120 4.203 1.672 1.00 81.56 106 SER A C 1
ATOM 802 O O . SER A 1 106 ? 10.888 3.407 1.138 1.00 81.56 106 SER A O 1
ATOM 804 N N . LEU A 1 107 ? 8.883 4.408 1.212 1.00 81.44 107 LEU A N 1
ATOM 805 C CA . LEU A 1 107 ? 8.378 3.718 0.030 1.00 81.44 107 LEU A CA 1
ATOM 806 C C . LEU A 1 107 ? 9.227 4.083 -1.187 1.00 81.44 107 LEU A C 1
ATOM 808 O O . LEU A 1 107 ? 9.666 3.204 -1.917 1.00 81.44 107 LEU A O 1
ATOM 812 N N . SER A 1 108 ? 9.518 5.373 -1.354 1.00 74.25 108 SER A N 1
ATOM 813 C CA . SER A 1 108 ? 10.264 5.904 -2.499 1.00 74.25 108 SER A CA 1
ATOM 814 C C . SER A 1 108 ? 11.641 5.275 -2.665 1.00 74.25 108 SER A C 1
ATOM 816 O O . SER A 1 108 ? 12.037 4.950 -3.781 1.00 74.25 108 SER A O 1
ATOM 818 N N . THR A 1 109 ? 12.361 5.067 -1.562 1.00 75.44 109 THR A N 1
ATOM 819 C CA . THR A 1 109 ? 13.674 4.410 -1.591 1.00 75.44 109 THR A CA 1
ATOM 820 C C . THR A 1 109 ? 13.555 2.912 -1.863 1.00 75.44 109 THR A C 1
ATOM 822 O O . THR A 1 109 ? 14.425 2.332 -2.510 1.00 75.44 109 THR A O 1
ATOM 825 N N . ARG A 1 110 ? 12.461 2.281 -1.420 1.00 76.81 110 ARG A N 1
ATOM 826 C CA . ARG A 1 110 ? 12.212 0.845 -1.591 1.00 76.81 110 ARG A CA 1
ATOM 827 C C . ARG A 1 110 ? 11.625 0.480 -2.957 1.00 76.81 110 ARG A C 1
ATOM 829 O O . ARG A 1 110 ? 11.743 -0.674 -3.363 1.00 76.81 110 ARG A O 1
ATOM 836 N N . LEU A 1 111 ? 11.044 1.435 -3.690 1.00 72.81 111 LEU A N 1
ATOM 837 C CA . LEU A 1 111 ? 10.398 1.201 -4.990 1.00 72.81 111 LEU A CA 1
ATOM 838 C C . LEU A 1 111 ? 11.297 0.454 -5.980 1.00 72.81 111 LEU A C 1
ATOM 840 O O . LEU A 1 111 ? 10.812 -0.449 -6.648 1.00 72.81 111 LEU A O 1
ATOM 844 N N . VAL A 1 112 ? 12.595 0.769 -6.034 1.00 69.81 112 VAL A N 1
ATOM 845 C CA . VAL A 1 112 ? 13.555 0.104 -6.938 1.00 69.81 112 VAL A CA 1
ATOM 846 C C . VAL A 1 112 ? 13.696 -1.392 -6.627 1.00 69.81 112 VAL A C 1
ATOM 848 O O . VAL A 1 112 ? 13.851 -2.201 -7.536 1.00 69.81 112 VAL A O 1
ATOM 851 N N . ALA A 1 113 ? 13.612 -1.772 -5.350 1.00 74.00 113 ALA A N 1
ATOM 852 C CA . ALA A 1 113 ? 13.672 -3.168 -4.926 1.00 74.00 113 ALA A CA 1
ATOM 853 C C . ALA A 1 113 ? 12.326 -3.894 -5.107 1.00 74.00 113 ALA A C 1
ATOM 855 O O . ALA A 1 113 ? 12.304 -5.078 -5.433 1.00 74.00 113 ALA A O 1
ATOM 856 N N . ILE A 1 114 ? 11.205 -3.194 -4.896 1.00 70.38 114 ILE A N 1
ATOM 857 C CA . ILE A 1 114 ? 9.846 -3.749 -5.045 1.00 70.38 114 ILE A CA 1
ATOM 858 C C . ILE A 1 114 ? 9.506 -3.968 -6.522 1.00 70.38 114 ILE A C 1
ATOM 860 O O . ILE A 1 114 ? 8.851 -4.944 -6.892 1.00 70.38 114 ILE A O 1
ATOM 864 N N . LEU A 1 115 ? 9.942 -3.037 -7.362 1.00 68.25 115 LEU A N 1
ATOM 865 C CA . LEU A 1 115 ? 9.643 -2.967 -8.778 1.00 68.25 115 LEU A CA 1
ATOM 866 C C . LEU A 1 115 ? 10.967 -2.996 -9.554 1.00 68.25 115 LEU A C 1
ATOM 868 O O . LEU A 1 115 ? 11.373 -1.967 -10.103 1.00 68.25 115 LEU A O 1
ATOM 872 N N . PRO A 1 116 ? 11.668 -4.149 -9.574 1.00 59.66 116 PRO A N 1
ATOM 873 C CA . PRO A 1 116 ? 12.912 -4.251 -10.314 1.00 59.66 116 PRO A CA 1
ATOM 874 C C . PRO A 1 116 ? 12.629 -3.927 -11.787 1.00 59.66 116 PRO A C 1
ATOM 876 O O . PRO A 1 116 ? 11.615 -4.391 -12.326 1.00 59.66 116 PRO A O 1
ATOM 879 N N . PRO A 1 117 ? 13.482 -3.120 -12.441 1.00 56.34 117 PRO A N 1
ATOM 880 C CA . PRO A 1 117 ? 13.294 -2.781 -13.840 1.00 56.34 117 PRO A CA 1
ATOM 881 C C . PRO A 1 117 ? 13.224 -4.070 -14.655 1.00 56.34 117 PRO A C 1
ATOM 883 O O . PRO A 1 117 ? 14.061 -4.963 -14.500 1.00 56.34 117 PRO A O 1
ATOM 886 N N . VAL A 1 118 ? 12.216 -4.173 -15.522 1.00 53.75 118 VAL A N 1
ATOM 887 C CA . VAL A 1 118 ? 12.186 -5.228 -16.532 1.00 53.75 118 VAL A CA 1
ATOM 888 C C . VAL A 1 118 ? 13.424 -5.010 -17.392 1.00 53.75 118 VAL A C 1
ATOM 890 O O . VAL A 1 118 ? 13.506 -4.020 -18.118 1.00 53.75 118 VAL A O 1
ATOM 893 N N . VAL A 1 119 ? 14.416 -5.895 -17.273 1.00 52.81 119 VAL A N 1
ATOM 894 C CA . VAL A 1 119 ? 15.535 -5.917 -18.215 1.00 52.81 119 VAL A CA 1
ATOM 895 C C . VAL A 1 119 ? 14.891 -6.131 -19.583 1.00 52.81 119 VAL A C 1
ATOM 897 O O . VAL A 1 119 ? 14.196 -7.140 -19.742 1.00 52.81 119 VAL A O 1
ATOM 900 N N . PRO A 1 120 ? 15.024 -5.200 -20.545 1.00 47.06 120 PRO A N 1
ATOM 901 C CA . PRO A 1 120 ? 14.509 -5.448 -21.879 1.00 47.06 120 PRO A CA 1
ATOM 902 C C . PRO A 1 120 ? 15.142 -6.753 -22.348 1.00 47.06 120 PRO A C 1
ATOM 904 O O . PRO A 1 120 ? 16.365 -6.898 -22.293 1.00 47.06 120 PRO A O 1
ATOM 907 N N . ALA A 1 121 ? 14.308 -7.727 -22.719 1.00 47.88 121 ALA A N 1
ATOM 908 C CA . ALA A 1 121 ? 14.793 -8.960 -23.312 1.00 47.88 121 ALA A CA 1
ATOM 909 C C . ALA A 1 121 ? 15.701 -8.549 -24.471 1.00 47.88 121 ALA A C 1
ATOM 911 O O . ALA A 1 121 ? 15.236 -7.908 -25.414 1.00 47.88 121 ALA A O 1
ATOM 912 N N . VAL A 1 122 ? 17.002 -8.823 -24.346 1.00 49.09 122 VAL A N 1
ATOM 913 C CA . VAL A 1 122 ? 17.961 -8.535 -25.409 1.00 49.09 122 VAL A CA 1
ATOM 914 C C . VAL A 1 122 ? 17.419 -9.252 -26.641 1.00 49.09 122 VAL A C 1
ATOM 916 O O . VAL A 1 122 ? 17.226 -10.470 -26.566 1.00 49.09 122 VAL A O 1
ATOM 919 N N . PRO A 1 123 ? 17.107 -8.545 -27.742 1.00 47.66 123 PRO A N 1
ATOM 920 C CA . PRO A 1 123 ? 16.738 -9.212 -28.973 1.00 47.66 123 PRO A CA 1
ATOM 921 C C . PRO A 1 123 ? 17.906 -10.125 -29.324 1.00 47.66 123 PRO A C 1
ATOM 923 O O . PRO A 1 123 ? 19.011 -9.647 -29.580 1.00 47.66 123 PRO A O 1
ATOM 926 N N . VAL A 1 124 ? 17.693 -11.440 -29.263 1.00 51.75 124 VAL A N 1
ATOM 927 C CA . VAL A 1 124 ? 18.655 -12.390 -29.810 1.00 51.75 124 VAL A CA 1
ATOM 928 C C . VAL A 1 124 ? 18.725 -12.047 -31.289 1.00 51.75 124 VAL A C 1
ATOM 930 O O . VAL A 1 124 ? 17.749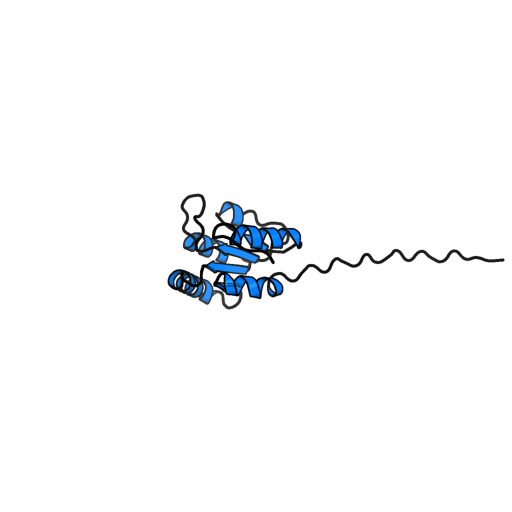 -12.236 -32.017 1.00 51.75 124 VAL A O 1
ATOM 933 N N . ALA A 1 125 ? 19.833 -11.434 -31.705 1.00 52.06 125 ALA A N 1
ATOM 934 C CA . ALA A 1 125 ? 20.048 -11.103 -33.100 1.00 52.06 125 ALA A CA 1
ATOM 935 C C . ALA A 1 125 ? 19.891 -12.398 -33.914 1.00 52.06 125 ALA A C 1
ATOM 937 O O . ALA A 1 125 ? 20.467 -13.420 -33.522 1.00 52.06 125 ALA A O 1
ATOM 938 N N . PRO A 1 126 ? 19.102 -12.403 -35.001 1.00 55.62 126 PRO A N 1
ATOM 939 C CA . PRO A 1 126 ? 19.007 -13.576 -35.850 1.00 55.62 126 PRO A CA 1
ATOM 940 C C . PRO A 1 126 ? 20.412 -13.899 -36.359 1.00 55.62 126 PRO A C 1
ATOM 942 O O . PRO A 1 126 ? 21.059 -13.068 -36.996 1.00 55.62 126 PRO A O 1
ATOM 945 N N . VAL A 1 127 ? 20.898 -15.099 -36.037 1.00 57.22 127 VAL A N 1
ATOM 946 C CA . VAL A 1 127 ? 22.120 -15.643 -36.627 1.00 57.22 127 VAL A CA 1
ATOM 947 C C . VAL A 1 127 ? 21.836 -15.796 -38.114 1.00 57.22 127 VAL A C 1
ATOM 949 O O . VAL A 1 127 ? 21.138 -16.718 -38.529 1.00 57.22 127 VAL A O 1
ATOM 952 N N . VAL A 1 128 ? 22.325 -14.853 -38.916 1.00 62.00 128 VAL A N 1
ATOM 953 C CA . VAL A 1 128 ? 22.338 -15.002 -40.369 1.00 62.00 128 VAL A CA 1
ATOM 954 C C . VAL A 1 128 ? 23.387 -16.075 -40.668 1.00 62.00 128 VAL A C 1
ATOM 956 O O . VAL A 1 128 ? 24.553 -15.871 -40.318 1.00 62.00 128 VAL A O 1
ATOM 959 N N . PRO A 1 129 ? 23.025 -17.231 -41.253 1.00 54.09 129 PRO A N 1
ATOM 960 C CA . PRO A 1 129 ? 24.026 -18.199 -41.666 1.00 54.09 129 PRO A CA 1
ATOM 961 C C . PRO A 1 129 ? 24.915 -17.539 -42.720 1.00 54.09 129 PRO A C 1
ATOM 963 O O . PRO A 1 129 ? 24.417 -16.974 -43.696 1.00 54.09 129 PRO A O 1
ATOM 966 N N . ALA A 1 130 ? 26.229 -17.571 -42.491 1.00 58.34 130 ALA A N 1
ATOM 967 C CA . ALA A 1 130 ? 27.212 -17.077 -43.441 1.00 58.34 130 ALA A CA 1
ATOM 968 C C . ALA A 1 130 ? 26.968 -17.758 -44.793 1.00 58.34 130 ALA A C 1
ATOM 970 O O . ALA A 1 130 ? 27.054 -18.982 -44.905 1.00 58.34 130 ALA A O 1
ATOM 971 N N . ALA A 1 131 ? 26.621 -16.961 -45.804 1.00 56.62 131 ALA A N 1
ATOM 972 C CA . ALA A 1 131 ? 26.551 -17.432 -47.172 1.00 56.62 131 ALA A CA 1
ATOM 973 C C . ALA A 1 131 ? 27.936 -17.969 -47.547 1.00 56.62 131 ALA A C 1
ATOM 975 O O . ALA A 1 131 ? 28.925 -17.235 -47.527 1.00 56.62 131 ALA A O 1
ATOM 976 N N . GLY A 1 132 ? 27.996 -19.270 -47.827 1.00 53.50 132 GLY A N 1
ATOM 977 C CA . GLY A 1 132 ? 29.180 -19.919 -48.358 1.00 53.50 132 GLY A CA 1
ATOM 978 C C . GLY A 1 132 ? 29.588 -19.248 -49.663 1.00 53.50 132 GLY A C 1
ATOM 979 O O . GLY A 1 132 ? 28.887 -19.351 -50.665 1.00 53.50 132 GLY A O 1
ATOM 980 N N . GLY A 1 133 ? 30.724 -18.558 -49.635 1.00 43.62 133 GLY A N 1
ATOM 981 C CA . GLY A 1 133 ? 31.465 -18.187 -50.830 1.00 43.62 133 GLY A CA 1
ATOM 982 C C . GLY A 1 133 ? 32.404 -19.331 -51.178 1.00 43.62 133 GLY A C 1
ATOM 983 O O . GLY A 1 133 ? 33.523 -19.386 -50.675 1.00 43.62 133 GLY A O 1
ATOM 984 N N . SER A 1 134 ? 31.914 -20.276 -51.975 1.00 51.31 134 SER A N 1
ATOM 985 C CA . SER A 1 134 ? 32.772 -21.171 -52.745 1.00 51.31 134 SER A CA 1
ATOM 986 C C . SER A 1 134 ? 33.213 -20.486 -54.037 1.00 51.31 134 SER A C 1
ATOM 988 O O . SER A 1 134 ? 32.429 -19.740 -54.626 1.00 51.31 134 SER A O 1
ATOM 990 N N . SER A 1 135 ? 34.420 -20.884 -54.459 1.00 50.19 135 SER A N 1
ATOM 991 C CA . SER A 1 135 ? 35.115 -20.651 -55.737 1.00 50.19 135 SER A CA 1
ATOM 992 C C . SER A 1 135 ? 36.074 -19.467 -55.785 1.00 50.19 135 SER A C 1
ATOM 994 O O . SER A 1 135 ? 35.626 -18.304 -55.746 1.00 50.19 135 SER A O 1
#

pLDDT: mean 70.73, std 18.53, range [25.31, 94.19]

Secondary structure (DSSP, 8-state):
--PPP-SSSHHHHHHHHHHHTT-SEEE-SSHHHHHSPPTT--EEEEESSSPPGGG--HHHHHHHHHT-SS-EEEEEE-TT-HHHHHHHHHHHGGGGGGSEEEEHHHHHHHHHHHS------------PPPP----

Sequence (135 aa):
MILFTSDLMFGSKVLGAAKFAGLRGQGIRNRASLAQHAPGASHFFLDLETELTEGESPEELLDAALGHPHMRVFAFAGHLQADRLRAAQAKIAPFGAKHEVHSRGSLSTRLVAILPPVVPAVPVAPVVPAAGGSS

Foldseek 3Di:
DDDDDDDDCLLVVLVVVCVVLVWLEFEDQDVVSLVDRDVNRAEYEQEQPDDGPPRDHSLVVLLVNLPPDRHEYEYEYAPVPVVSQVSSCVVCVVVPPRYYYYYSVRCVVCSCVNTPGDPPPPPPPPPDPPDDDDD

Radius of gyration: 20.12 Å; chains: 1; bounding box: 52×43×70 Å